Protein AF-A0A1J3E702-F1 (afdb_monomer)

Structure (mmCIF, N/CA/C/O backbone):
data_AF-A0A1J3E702-F1
#
_entry.id   AF-A0A1J3E702-F1
#
loop_
_atom_site.group_PDB
_atom_site.id
_atom_site.type_symbol
_atom_site.label_atom_id
_atom_site.label_alt_id
_atom_site.label_comp_id
_atom_site.label_asym_id
_atom_site.label_entity_id
_atom_site.label_seq_id
_atom_site.pdbx_PDB_ins_code
_atom_site.Cartn_x
_atom_site.Cartn_y
_atom_site.Cartn_z
_atom_site.occupancy
_atom_site.B_iso_or_equiv
_atom_site.auth_seq_id
_atom_site.auth_comp_id
_atom_site.auth_asym_id
_atom_site.auth_atom_id
_atom_site.pdbx_PDB_model_num
ATOM 1 N N . ASP A 1 1 ? 20.407 -9.164 -18.649 1.00 41.47 1 ASP A N 1
ATOM 2 C CA . ASP A 1 1 ? 19.204 -8.357 -18.920 1.00 41.47 1 ASP A CA 1
ATOM 3 C C . ASP A 1 1 ? 18.196 -8.459 -17.797 1.00 41.47 1 ASP A C 1
ATOM 5 O O . ASP A 1 1 ? 17.531 -9.475 -17.655 1.00 41.47 1 ASP A O 1
ATOM 9 N N . CYS A 1 2 ? 18.123 -7.418 -16.968 1.00 49.72 2 CYS A N 1
ATOM 10 C CA . CYS A 1 2 ? 17.090 -7.283 -15.945 1.00 49.72 2 CYS A CA 1
ATOM 11 C C . CYS A 1 2 ? 15.920 -6.516 -16.583 1.00 49.72 2 CYS A C 1
ATOM 13 O O . CYS A 1 2 ? 16.016 -5.311 -16.814 1.00 49.72 2 CYS A O 1
ATOM 15 N N . TYR A 1 3 ? 14.863 -7.233 -16.968 1.00 49.38 3 TYR A N 1
ATOM 16 C CA . TYR A 1 3 ? 13.661 -6.676 -17.595 1.00 49.38 3 TYR A CA 1
ATOM 17 C C . TYR A 1 3 ? 12.885 -5.819 -16.582 1.00 49.38 3 TYR A C 1
ATOM 19 O O . TYR A 1 3 ? 12.041 -6.314 -15.847 1.00 49.38 3 TYR A O 1
ATOM 27 N N . LEU A 1 4 ? 13.190 -4.523 -16.532 1.00 56.91 4 LEU A N 1
ATOM 28 C CA . LEU A 1 4 ? 12.452 -3.530 -15.736 1.00 56.91 4 LEU A CA 1
ATOM 29 C C . LEU A 1 4 ? 12.122 -2.261 -16.538 1.00 56.91 4 LEU A C 1
ATOM 31 O O . LEU A 1 4 ? 11.673 -1.272 -15.972 1.00 56.91 4 LEU A O 1
ATOM 35 N N . ASN A 1 5 ? 12.335 -2.269 -17.858 1.00 52.91 5 ASN A N 1
ATOM 36 C CA . ASN A 1 5 ? 12.264 -1.038 -18.653 1.00 52.91 5 ASN A CA 1
ATOM 37 C C . ASN A 1 5 ? 10.882 -0.733 -19.259 1.00 52.91 5 ASN A C 1
ATOM 39 O O . ASN A 1 5 ? 10.654 0.414 -19.628 1.00 52.91 5 ASN A O 1
ATOM 43 N N . ASN A 1 6 ? 9.944 -1.692 -19.310 1.00 57.03 6 ASN A N 1
ATOM 44 C CA . ASN A 1 6 ? 8.616 -1.466 -19.912 1.00 57.03 6 ASN A CA 1
ATOM 45 C C . ASN A 1 6 ? 7.421 -1.637 -18.954 1.00 57.03 6 ASN A C 1
ATOM 47 O O . ASN A 1 6 ? 6.335 -1.151 -19.269 1.00 57.03 6 ASN A O 1
ATOM 51 N N . ASP A 1 7 ? 7.602 -2.243 -17.774 1.00 68.88 7 ASP A N 1
ATOM 52 C CA . ASP A 1 7 ? 6.516 -2.438 -16.806 1.00 68.88 7 ASP A CA 1
ATOM 53 C C . ASP A 1 7 ? 6.466 -1.308 -15.777 1.00 68.88 7 ASP A C 1
ATOM 55 O O . ASP A 1 7 ? 6.974 -1.398 -14.658 1.00 68.88 7 ASP A O 1
ATOM 59 N N . LYS A 1 8 ? 5.769 -0.231 -16.153 1.00 80.31 8 LYS A N 1
ATOM 60 C CA . LYS A 1 8 ? 5.482 0.915 -15.272 1.00 80.31 8 LYS A CA 1
ATOM 61 C C . LYS A 1 8 ? 4.668 0.542 -14.025 1.00 80.31 8 LYS A C 1
ATOM 63 O O . LYS A 1 8 ? 4.529 1.366 -13.125 1.00 80.31 8 LYS A O 1
ATOM 68 N N . TRP A 1 9 ? 4.158 -0.690 -13.944 1.00 85.75 9 TRP A N 1
ATOM 69 C CA . TRP A 1 9 ? 3.417 -1.213 -12.796 1.00 85.75 9 TRP A CA 1
ATOM 70 C C . TRP A 1 9 ? 4.183 -1.123 -11.481 1.00 85.75 9 TRP A C 1
ATOM 72 O O . TRP A 1 9 ? 3.564 -0.864 -10.455 1.00 85.75 9 TRP A O 1
ATOM 82 N N . TYR A 1 10 ? 5.505 -1.300 -11.514 1.00 85.75 10 TYR A N 1
ATOM 83 C CA . TYR A 1 10 ? 6.354 -1.314 -10.319 1.00 85.75 10 TYR A CA 1
ATOM 84 C C . TYR A 1 10 ? 7.085 0.010 -10.072 1.00 85.75 10 TYR A C 1
ATOM 86 O O . TYR A 1 10 ? 7.890 0.111 -9.148 1.00 85.75 10 TYR A O 1
ATOM 94 N N . GLN A 1 11 ? 6.831 1.030 -10.895 1.00 88.50 11 GLN A N 1
ATOM 95 C CA . GLN A 1 11 ? 7.476 2.327 -10.753 1.00 88.50 11 GLN A CA 1
ATOM 96 C C . GLN A 1 11 ? 6.959 3.040 -9.500 1.00 88.50 11 GLN A C 1
ATOM 98 O O . GLN A 1 11 ? 5.782 3.374 -9.419 1.00 88.50 11 GLN A O 1
ATOM 103 N N . VAL A 1 12 ? 7.847 3.338 -8.554 1.00 88.69 12 VAL A N 1
ATOM 104 C CA . VAL A 1 12 ? 7.533 4.186 -7.399 1.00 88.69 12 VAL A CA 1
ATOM 105 C C . VAL A 1 12 ? 8.064 5.589 -7.661 1.00 88.69 12 VAL A C 1
ATOM 107 O O . VAL A 1 12 ? 9.234 5.770 -7.994 1.00 88.69 12 VAL A O 1
ATOM 110 N N . ILE A 1 13 ? 7.196 6.585 -7.522 1.00 89.38 13 ILE A N 1
ATOM 111 C CA . ILE A 1 13 ? 7.538 7.998 -7.642 1.00 89.38 13 ILE A CA 1
ATOM 112 C C . ILE A 1 13 ? 7.596 8.592 -6.239 1.00 89.38 13 ILE A C 1
ATOM 114 O O . ILE A 1 13 ? 6.637 8.503 -5.477 1.00 89.38 13 ILE A O 1
ATOM 118 N N . CYS A 1 14 ? 8.711 9.241 -5.923 1.00 87.25 14 CYS A N 1
ATOM 119 C CA . CYS A 1 14 ? 8.876 10.045 -4.719 1.00 87.25 14 CYS A CA 1
ATOM 120 C C . CYS A 1 14 ? 9.109 11.486 -5.168 1.00 87.25 14 CYS A C 1
ATOM 122 O O . CYS A 1 14 ? 10.162 11.790 -5.728 1.00 87.25 14 CYS A O 1
ATOM 124 N N . ASN A 1 15 ? 8.130 12.371 -4.978 1.00 79.75 15 ASN A N 1
ATOM 125 C CA . ASN A 1 15 ? 8.304 13.770 -5.349 1.00 79.75 15 ASN A CA 1
ATOM 126 C C . ASN A 1 15 ? 8.993 14.537 -4.213 1.00 79.75 15 ASN A C 1
ATOM 128 O O . ASN A 1 15 ? 8.397 14.788 -3.169 1.00 79.75 15 ASN A O 1
ATOM 132 N N . SER A 1 16 ? 10.243 14.941 -4.424 1.00 71.75 16 SER A N 1
ATOM 133 C CA . SER A 1 16 ? 11.011 15.727 -3.449 1.00 71.75 16 SER A CA 1
ATOM 134 C C . SER A 1 16 ? 10.465 17.147 -3.241 1.00 71.75 16 SER A C 1
ATOM 136 O O . SER A 1 16 ? 10.863 17.824 -2.299 1.00 71.75 16 SER A O 1
ATOM 138 N N . SER A 1 17 ? 9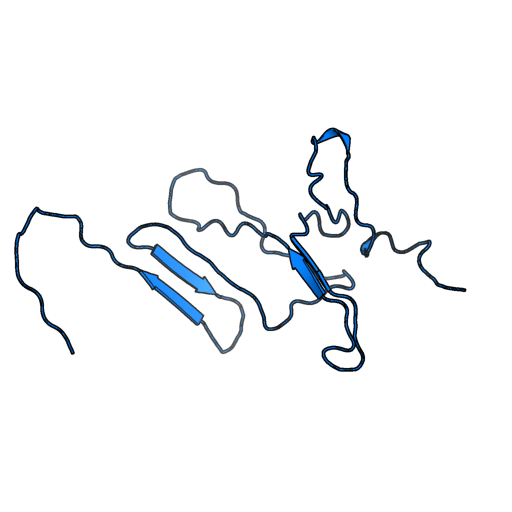.538 17.616 -4.085 1.00 68.44 17 SER A N 1
ATOM 139 C CA . SER A 1 17 ? 8.860 18.908 -3.909 1.00 68.44 17 SER A CA 1
ATOM 140 C C . SER A 1 17 ? 7.854 18.921 -2.748 1.00 68.44 17 SER A C 1
ATOM 142 O O . SER A 1 17 ? 7.386 19.989 -2.368 1.00 68.44 17 SER A O 1
ATOM 144 N N . SER A 1 18 ? 7.523 17.761 -2.170 1.00 63.97 18 SER A N 1
ATOM 145 C CA . SER A 1 18 ? 6.560 17.604 -1.067 1.00 63.97 18 SER A CA 1
ATOM 146 C C . SER A 1 18 ? 7.126 17.937 0.326 1.00 63.97 18 SER A C 1
ATOM 148 O O . SER A 1 18 ? 6.439 17.738 1.326 1.00 63.97 18 SER A O 1
ATOM 150 N N . GLY A 1 19 ? 8.368 18.428 0.411 1.00 66.44 19 GLY A N 1
ATOM 151 C CA . GLY A 1 19 ? 9.077 18.718 1.662 1.00 66.44 19 GLY A CA 1
ATOM 152 C C . GLY A 1 19 ? 10.110 17.647 2.032 1.00 66.44 19 GLY A C 1
ATOM 153 O O . GLY A 1 19 ? 10.461 16.799 1.217 1.00 66.44 19 GLY A O 1
ATOM 154 N N . ASN A 1 20 ? 10.601 17.675 3.277 1.00 75.94 20 ASN A N 1
ATOM 155 C CA . ASN A 1 20 ? 11.710 16.814 3.730 1.00 75.94 20 ASN A CA 1
ATOM 156 C C . ASN A 1 20 ? 11.376 15.310 3.789 1.00 75.94 20 ASN A C 1
ATOM 158 O O . ASN A 1 20 ? 12.292 14.499 3.878 1.00 75.94 20 ASN A O 1
ATOM 162 N N . ASN A 1 21 ? 10.092 14.940 3.721 1.00 77.75 21 ASN A N 1
ATOM 163 C CA . ASN A 1 21 ? 9.619 13.557 3.789 1.00 77.75 21 ASN A CA 1
ATOM 164 C C . ASN A 1 21 ? 8.735 13.248 2.568 1.00 77.75 21 ASN A C 1
ATOM 166 O O . ASN A 1 21 ? 7.507 13.317 2.676 1.00 77.75 21 ASN A O 1
ATOM 170 N N . PRO A 1 22 ? 9.326 12.947 1.398 1.00 83.25 22 PRO A N 1
ATOM 171 C CA . PRO A 1 22 ? 8.554 12.607 0.210 1.00 83.25 22 PRO A CA 1
ATOM 172 C C . PRO A 1 22 ? 7.734 11.338 0.46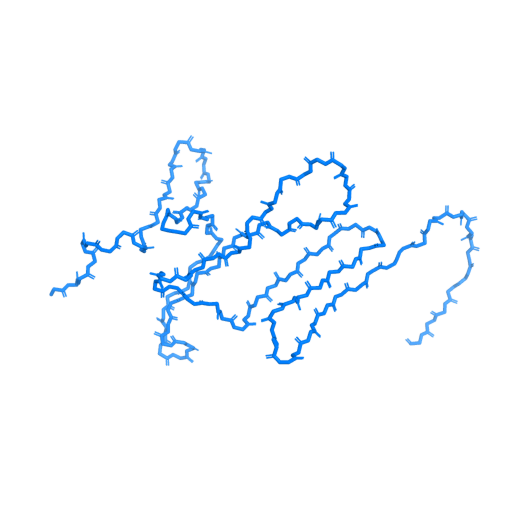1 1.00 83.25 22 PRO A C 1
ATOM 174 O O . PRO A 1 22 ? 8.262 10.329 0.930 1.00 83.25 22 PRO A O 1
ATOM 177 N N . VAL A 1 23 ? 6.440 11.387 0.143 1.00 86.75 23 VAL A N 1
ATOM 178 C CA . VAL A 1 23 ? 5.541 10.233 0.263 1.00 86.75 23 VAL A CA 1
ATOM 179 C C . VAL A 1 23 ? 5.707 9.361 -0.983 1.00 86.75 23 VAL A C 1
ATOM 181 O O . VAL A 1 23 ? 5.457 9.850 -2.089 1.00 86.75 23 VAL A O 1
ATOM 184 N N . PRO A 1 24 ? 6.129 8.090 -0.850 1.00 90.56 24 PRO A N 1
ATOM 185 C CA . PRO A 1 24 ? 6.254 7.200 -1.993 1.00 90.56 24 PRO A CA 1
ATOM 186 C C . PRO A 1 24 ? 4.881 6.891 -2.590 1.00 90.56 24 PRO A C 1
ATOM 188 O O . PRO A 1 24 ? 3.937 6.539 -1.879 1.00 90.56 24 PRO A O 1
ATOM 191 N N . PHE A 1 25 ? 4.773 6.992 -3.908 1.00 90.50 25 PHE A N 1
ATOM 192 C CA . PHE A 1 25 ? 3.527 6.797 -4.632 1.00 90.50 25 PHE A CA 1
ATOM 193 C C . PHE A 1 25 ? 3.703 5.788 -5.764 1.00 90.50 25 PHE A C 1
ATOM 195 O O . PHE A 1 25 ? 4.682 5.848 -6.504 1.00 90.50 25 PHE A O 1
ATOM 202 N N . LEU A 1 26 ? 2.751 4.869 -5.909 1.00 91.06 26 LEU A N 1
ATOM 203 C CA . LEU A 1 26 ? 2.729 3.837 -6.942 1.00 91.06 26 LEU A CA 1
ATOM 204 C C . LEU A 1 26 ? 1.645 4.182 -7.976 1.00 91.06 26 LEU A C 1
ATOM 206 O O . LEU A 1 26 ? 0.464 3.901 -7.736 1.00 91.06 26 LEU A O 1
ATOM 210 N N . PRO A 1 27 ? 2.008 4.776 -9.132 1.00 89.88 27 PRO A N 1
ATOM 211 C CA . PRO A 1 27 ? 1.040 5.233 -10.124 1.00 89.88 27 PRO A CA 1
ATOM 212 C C . PRO A 1 27 ? 0.238 4.094 -10.744 1.00 89.88 27 PRO A C 1
ATOM 214 O O . PRO A 1 27 ? -0.927 4.297 -11.063 1.00 89.88 27 PRO A O 1
ATOM 217 N N . GLY A 1 28 ? 0.830 2.897 -10.866 1.00 87.50 28 GLY A N 1
ATOM 218 C CA . GLY A 1 28 ? 0.173 1.736 -11.470 1.00 87.50 28 GLY A CA 1
ATOM 219 C C . GLY A 1 28 ? -1.196 1.446 -10.851 1.00 87.50 28 GLY A C 1
ATOM 220 O O . GLY A 1 28 ? -2.168 1.254 -11.568 1.00 87.50 28 GLY A O 1
ATOM 221 N N . ILE A 1 29 ? -1.305 1.507 -9.524 1.00 87.62 29 ILE A N 1
ATOM 222 C CA . ILE A 1 29 ? -2.576 1.289 -8.810 1.00 87.62 29 ILE A CA 1
ATOM 223 C C . ILE A 1 29 ? -3.141 2.564 -8.175 1.00 87.62 29 ILE A C 1
ATOM 225 O O . ILE A 1 29 ? -4.126 2.492 -7.443 1.00 87.62 29 ILE A O 1
ATOM 229 N N . ASN A 1 30 ? -2.532 3.723 -8.452 1.00 88.44 30 ASN A N 1
ATOM 230 C CA . ASN A 1 30 ? -2.918 5.025 -7.909 1.00 88.44 30 ASN A CA 1
ATOM 231 C C . ASN A 1 30 ? -2.983 5.036 -6.363 1.00 88.44 30 ASN A C 1
ATOM 233 O O . ASN A 1 30 ? -4.008 5.401 -5.780 1.00 88.44 30 ASN A O 1
ATOM 237 N N . LYS A 1 31 ? -1.917 4.573 -5.686 1.00 89.81 31 LYS A N 1
ATOM 238 C CA . LYS A 1 31 ? -1.869 4.481 -4.210 1.00 89.81 31 LYS A CA 1
ATOM 239 C C . LYS A 1 31 ? -0.563 4.972 -3.603 1.00 89.81 31 LYS A C 1
ATOM 241 O O . LYS A 1 31 ? 0.518 4.777 -4.152 1.00 89.81 31 LYS A O 1
ATOM 246 N N . GLU A 1 32 ? -0.686 5.520 -2.398 1.00 91.12 32 GLU A N 1
ATOM 247 C CA . GLU A 1 32 ? 0.444 5.782 -1.511 1.00 91.12 32 GLU A CA 1
ATOM 248 C C . GLU A 1 32 ? 1.009 4.477 -0.949 1.00 91.12 32 GLU A C 1
ATOM 250 O O . GLU A 1 32 ? 0.270 3.606 -0.469 1.00 91.12 32 GLU A O 1
ATOM 255 N N . VAL A 1 33 ? 2.334 4.371 -0.967 1.00 91.25 33 VAL A N 1
ATOM 256 C CA . VAL A 1 33 ? 3.083 3.237 -0.437 1.00 91.25 33 VAL A CA 1
ATOM 257 C C . VAL A 1 33 ? 3.621 3.590 0.944 1.00 91.25 33 VAL A C 1
ATOM 259 O O . VAL A 1 33 ? 4.293 4.597 1.146 1.00 91.25 33 VAL A O 1
ATOM 262 N N . VAL A 1 34 ? 3.325 2.724 1.906 1.00 91.00 34 VAL A N 1
ATOM 263 C CA . VAL A 1 34 ? 3.759 2.834 3.303 1.00 91.00 34 VAL A CA 1
ATOM 264 C C . VAL A 1 34 ? 5.068 2.093 3.526 1.00 91.00 34 VAL A C 1
ATOM 266 O O . VAL A 1 34 ? 5.914 2.541 4.292 1.00 91.00 34 VAL A O 1
ATOM 269 N N . ASN A 1 35 ? 5.208 0.918 2.914 1.00 90.06 35 ASN A N 1
ATOM 270 C CA . ASN A 1 35 ? 6.364 0.053 3.100 1.00 90.06 35 ASN A CA 1
ATOM 271 C C . ASN A 1 35 ? 6.542 -0.854 1.878 1.00 90.06 35 ASN A C 1
ATOM 273 O O . ASN A 1 35 ? 5.554 -1.281 1.275 1.00 90.06 35 ASN A O 1
ATOM 277 N N . ILE A 1 36 ? 7.796 -1.152 1.546 1.00 88.44 36 ILE A N 1
ATOM 278 C CA . ILE A 1 36 ? 8.187 -2.121 0.528 1.00 88.44 36 ILE A CA 1
ATOM 279 C C . ILE A 1 36 ? 9.115 -3.126 1.202 1.00 88.44 36 ILE A C 1
ATOM 281 O O . ILE A 1 36 ? 10.129 -2.747 1.786 1.00 88.44 36 ILE A O 1
ATOM 285 N N . SER A 1 37 ? 8.781 -4.407 1.107 1.00 87.75 37 SER A N 1
ATOM 286 C CA . SER A 1 37 ? 9.646 -5.503 1.538 1.00 87.75 37 SER A CA 1
ATOM 287 C C . SER A 1 37 ? 10.033 -6.320 0.314 1.00 87.75 37 SER A C 1
ATOM 289 O O . SER A 1 37 ? 9.169 -6.770 -0.439 1.00 87.75 37 SER A O 1
ATOM 291 N N . LEU A 1 38 ? 11.334 -6.474 0.086 1.00 86.75 38 LEU A N 1
ATOM 292 C CA . LEU A 1 38 ? 11.838 -7.264 -1.032 1.00 86.75 38 LEU A CA 1
ATOM 293 C C . LEU A 1 38 ? 11.663 -8.762 -0.743 1.00 86.75 38 LEU A C 1
ATOM 295 O O . LEU A 1 38 ? 11.646 -9.147 0.429 1.00 86.75 38 LEU A O 1
ATOM 299 N N . PRO A 1 39 ? 11.523 -9.599 -1.787 1.00 83.44 39 PRO A N 1
ATOM 300 C CA . PRO A 1 39 ? 11.522 -11.039 -1.602 1.00 83.44 39 PRO A CA 1
ATOM 301 C C . PRO A 1 39 ? 12.807 -11.473 -0.897 1.00 83.44 39 PRO A C 1
ATOM 303 O O . PRO A 1 39 ? 13.897 -11.011 -1.239 1.00 83.44 39 PRO A O 1
ATOM 306 N N . ASP A 1 40 ? 12.670 -12.389 0.050 1.00 81.62 40 ASP A N 1
ATOM 307 C CA . ASP A 1 40 ? 13.791 -13.068 0.684 1.00 81.62 40 ASP A CA 1
ATOM 308 C C . ASP A 1 40 ? 13.512 -14.570 0.679 1.00 81.62 40 ASP A C 1
ATOM 310 O O . ASP A 1 40 ? 12.374 -15.013 0.865 1.00 81.62 40 ASP A O 1
ATOM 314 N N . HIS A 1 41 ? 14.569 -15.356 0.492 1.00 69.81 41 HIS A N 1
ATOM 315 C CA . HIS A 1 41 ? 14.535 -16.814 0.436 1.00 69.81 41 HIS A CA 1
ATOM 316 C C . HIS A 1 41 ? 13.972 -17.453 1.717 1.00 69.81 41 HIS A C 1
ATOM 318 O O . HIS A 1 41 ? 13.612 -18.627 1.694 1.00 69.81 41 HIS A O 1
ATOM 324 N N . SER A 1 42 ? 13.885 -16.698 2.817 1.00 71.50 42 SER A N 1
ATOM 325 C CA . SER A 1 42 ? 13.403 -17.175 4.114 1.00 71.50 42 SER A CA 1
ATOM 326 C C . SER A 1 42 ? 11.909 -16.944 4.391 1.00 71.50 42 SER A C 1
ATOM 328 O O . SER A 1 42 ? 11.346 -17.645 5.230 1.00 71.50 42 SER A O 1
ATOM 330 N N . SER A 1 43 ? 11.253 -15.981 3.727 1.00 69.31 43 SER A N 1
ATOM 331 C C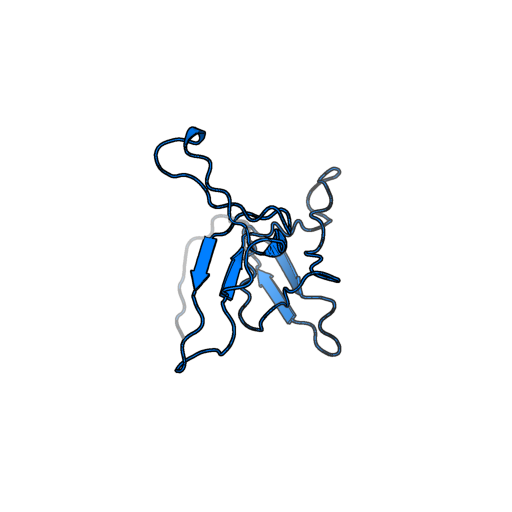A . SER A 1 43 ? 9.946 -15.465 4.182 1.00 69.31 43 SER A CA 1
ATOM 332 C C . SER A 1 43 ? 8.848 -15.464 3.119 1.00 69.31 43 SER A C 1
ATOM 334 O O . SER A 1 43 ? 7.719 -15.859 3.405 1.00 69.31 43 SER A O 1
ATOM 336 N N . SER A 1 44 ? 9.145 -15.036 1.893 1.00 71.94 44 SER A N 1
ATOM 337 C CA . SER A 1 44 ? 8.172 -14.986 0.803 1.00 71.94 44 SER A CA 1
ATOM 338 C C . SER A 1 44 ? 8.900 -14.918 -0.539 1.00 71.94 44 SER A C 1
ATOM 340 O O . SER A 1 44 ? 9.763 -14.054 -0.710 1.00 71.94 44 SER A O 1
ATOM 342 N N . PRO A 1 45 ? 8.522 -15.749 -1.531 1.00 82.19 45 PRO A N 1
ATOM 343 C CA . PRO A 1 45 ? 9.071 -15.642 -2.882 1.00 82.19 45 PRO A CA 1
ATOM 344 C C . PRO A 1 45 ? 8.606 -14.362 -3.603 1.00 82.19 45 PRO A C 1
ATOM 346 O O . PRO A 1 45 ? 9.134 -14.026 -4.660 1.00 82.19 45 PRO A O 1
ATOM 349 N N . PHE A 1 46 ? 7.626 -13.645 -3.043 1.00 83.31 46 PHE A N 1
ATOM 350 C CA . PHE A 1 46 ? 7.077 -12.404 -3.583 1.00 83.31 46 PHE A CA 1
ATOM 351 C C . PHE A 1 46 ? 7.531 -11.185 -2.780 1.00 83.31 46 PHE A C 1
ATOM 353 O O . PHE A 1 46 ? 7.608 -11.240 -1.551 1.00 83.31 46 PHE A O 1
ATOM 360 N N . GLY A 1 47 ? 7.736 -10.065 -3.479 1.00 87.06 47 GLY A N 1
ATOM 361 C CA . GLY A 1 47 ? 7.899 -8.756 -2.854 1.00 87.06 47 GLY A CA 1
ATOM 362 C C . GLY A 1 47 ? 6.557 -8.248 -2.333 1.00 87.06 47 GLY A C 1
ATOM 363 O O . GLY A 1 47 ? 5.521 -8.439 -2.970 1.00 87.06 47 GLY A O 1
ATOM 364 N N . LEU A 1 48 ? 6.570 -7.607 -1.169 1.00 89.06 48 LEU A N 1
ATOM 365 C CA . LEU A 1 48 ? 5.375 -7.091 -0.513 1.00 89.06 48 LEU A CA 1
ATOM 366 C C . LEU A 1 48 ? 5.346 -5.569 -0.597 1.00 89.06 48 LEU A C 1
ATOM 368 O O . LEU A 1 48 ? 6.329 -4.898 -0.285 1.00 89.06 48 LEU A O 1
ATOM 372 N N . ILE A 1 49 ? 4.190 -5.025 -0.970 1.00 90.25 49 ILE A N 1
ATOM 373 C CA . ILE A 1 49 ? 3.927 -3.587 -0.944 1.00 90.25 49 ILE A CA 1
ATOM 374 C C . ILE A 1 49 ? 2.762 -3.348 0.005 1.00 90.25 49 ILE A C 1
ATOM 376 O O . IL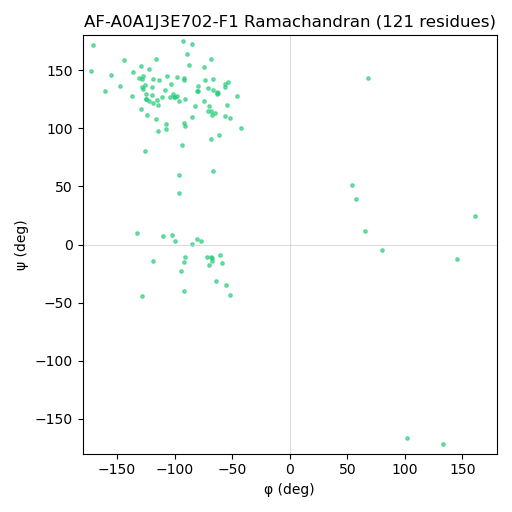E A 1 49 ? 1.666 -3.873 -0.187 1.00 90.25 49 ILE A O 1
ATOM 380 N N . ARG A 1 50 ? 2.996 -2.536 1.035 1.00 91.25 50 ARG A N 1
ATOM 381 C CA . ARG A 1 50 ? 1.952 -2.087 1.953 1.00 91.25 50 ARG A CA 1
ATOM 382 C C . ARG A 1 50 ? 1.465 -0.719 1.509 1.00 91.25 50 ARG A C 1
ATOM 384 O O . ARG A 1 50 ? 2.260 0.214 1.431 1.00 91.25 50 ARG A O 1
ATOM 391 N N . ILE A 1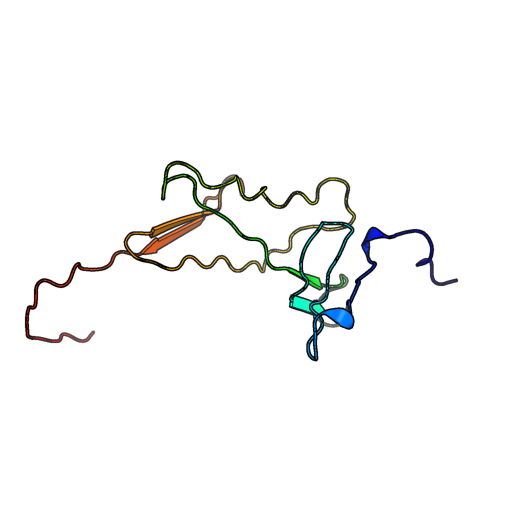 51 ? 0.167 -0.594 1.264 1.00 90.06 51 ILE A N 1
ATOM 392 C CA . ILE A 1 51 ? -0.469 0.651 0.819 1.00 90.06 51 ILE A CA 1
ATOM 393 C C . ILE A 1 51 ? -1.463 1.175 1.852 1.00 90.06 51 ILE A C 1
ATOM 395 O O . ILE A 1 51 ? -1.969 0.419 2.684 1.00 90.06 51 ILE A O 1
ATOM 399 N N . LYS A 1 52 ? -1.779 2.469 1.769 1.00 84.25 52 LYS A N 1
ATOM 400 C CA . LYS A 1 52 ? -2.978 3.027 2.405 1.00 84.25 52 LYS A CA 1
ATOM 401 C C . LYS A 1 52 ? -4.129 2.970 1.416 1.00 84.25 52 LYS A C 1
ATOM 403 O O . LYS A 1 52 ? -4.032 3.503 0.313 1.00 84.25 52 LYS A O 1
ATOM 408 N N . ASN A 1 53 ? -5.230 2.351 1.822 1.00 81.38 53 ASN A N 1
ATOM 409 C CA . ASN A 1 53 ? -6.476 2.418 1.078 1.00 81.38 53 ASN A CA 1
ATOM 410 C C . ASN A 1 53 ? -7.576 2.943 2.007 1.00 81.38 53 ASN A C 1
ATOM 412 O O . ASN A 1 53 ? -7.929 2.230 2.948 1.00 81.38 53 ASN A O 1
ATOM 416 N N . PRO A 1 54 ? -8.098 4.163 1.792 1.00 71.56 54 PRO A N 1
ATOM 417 C CA . PRO A 1 54 ? -9.256 4.619 2.543 1.00 71.56 54 PRO A CA 1
ATOM 418 C C . PRO A 1 54 ? -10.441 3.709 2.214 1.00 71.56 54 PRO A C 1
ATOM 420 O O . PRO A 1 54 ? -10.732 3.441 1.047 1.00 71.56 54 PRO A O 1
ATOM 423 N N . VAL A 1 55 ? -11.104 3.210 3.250 1.00 67.25 55 VAL A N 1
ATOM 424 C CA . VAL A 1 55 ? -12.365 2.475 3.145 1.00 67.25 55 VAL A CA 1
ATOM 425 C C . VAL A 1 55 ? -13.401 3.355 3.836 1.00 67.25 55 VAL A C 1
ATOM 427 O O . VAL A 1 55 ? -13.437 3.394 5.063 1.00 67.25 55 VAL A O 1
ATOM 430 N N . THR A 1 56 ? -14.158 4.147 3.075 1.00 56.03 56 THR A N 1
ATOM 431 C CA . THR A 1 56 ? -15.273 4.923 3.632 1.00 56.03 56 THR A CA 1
ATOM 432 C C . THR A 1 56 ? -16.476 4.002 3.804 1.00 56.03 56 THR A C 1
ATOM 434 O O . THR A 1 56 ? -16.770 3.172 2.942 1.00 56.03 56 THR A O 1
ATOM 437 N N . SER A 1 57 ? -17.162 4.102 4.946 1.00 51.28 57 SER A N 1
ATOM 438 C CA . SER A 1 57 ? -18.452 3.439 5.124 1.00 51.28 57 SER A CA 1
ATOM 439 C C . SER A 1 57 ? -19.543 4.285 4.470 1.00 51.28 57 SER A C 1
ATOM 441 O O . SER A 1 57 ? -19.646 5.491 4.693 1.00 51.28 57 SER A O 1
ATOM 443 N N . LEU A 1 58 ? -20.397 3.646 3.671 1.00 52.12 58 LEU A N 1
ATOM 444 C CA . LEU A 1 58 ? -21.679 4.235 3.305 1.00 52.12 58 LEU A CA 1
ATOM 445 C C . LEU A 1 58 ? -22.544 4.279 4.575 1.00 52.12 58 LEU A C 1
ATOM 447 O O . LEU A 1 58 ? -22.892 3.227 5.110 1.00 52.12 58 LEU A O 1
ATOM 451 N N . GLY A 1 59 ? -22.881 5.475 5.061 1.00 50.44 59 GLY A N 1
ATOM 452 C CA . GLY A 1 59 ? -23.886 5.637 6.121 1.00 50.44 59 GLY A CA 1
ATOM 453 C C . GLY A 1 59 ? -23.647 6.755 7.134 1.00 50.44 59 GLY A C 1
ATOM 454 O O . GLY A 1 59 ? -24.578 7.085 7.862 1.00 50.44 59 GLY A O 1
ATOM 455 N N . CYS A 1 60 ? -22.456 7.363 7.186 1.00 53.84 60 CYS A N 1
ATOM 456 C CA . CYS A 1 60 ? -22.151 8.353 8.227 1.00 53.84 60 CYS A CA 1
ATOM 457 C C . CYS A 1 60 ? -22.473 9.814 7.877 1.00 53.84 60 CYS A C 1
ATOM 459 O O . CYS A 1 60 ? -22.479 10.625 8.796 1.00 53.84 60 CYS A O 1
ATOM 461 N N . SER A 1 61 ? -22.789 10.172 6.625 1.00 53.31 61 SER A N 1
ATOM 462 C CA . SER A 1 61 ? -23.374 11.473 6.243 1.00 53.31 61 SER A CA 1
ATOM 463 C C . SER A 1 61 ? -23.771 11.494 4.761 1.00 53.31 61 SER A C 1
ATOM 465 O O . SER A 1 61 ? -23.157 10.825 3.931 1.00 53.31 61 SER A O 1
ATOM 467 N N . ASN A 1 62 ? -24.811 12.267 4.434 1.00 52.81 62 ASN A N 1
ATOM 468 C CA . ASN A 1 62 ? -25.409 12.433 3.101 1.00 52.81 62 ASN A CA 1
ATOM 469 C C . ASN A 1 62 ? -24.485 13.139 2.082 1.00 52.81 62 ASN A C 1
ATOM 471 O O . ASN A 1 62 ? -24.824 14.213 1.588 1.00 52.81 62 ASN A O 1
ATOM 475 N N . GLY A 1 63 ? -23.336 12.561 1.733 1.00 51.34 63 GLY A N 1
ATOM 476 C CA . GLY A 1 63 ? -22.531 13.124 0.644 1.00 51.34 63 GLY A CA 1
ATOM 477 C C . GLY A 1 63 ? -21.067 12.724 0.564 1.00 51.34 63 GLY A C 1
ATOM 478 O O . GLY A 1 63 ? -20.295 13.495 0.005 1.00 51.34 63 GLY A O 1
ATOM 479 N N . GLU A 1 64 ? -20.655 11.577 1.099 1.00 51.38 64 GLU A N 1
ATOM 480 C CA . GLU A 1 64 ? -19.243 11.190 1.037 1.00 51.38 64 GLU A CA 1
ATOM 481 C C . GLU A 1 64 ? -18.967 10.215 -0.110 1.00 51.38 64 GLU A C 1
ATOM 483 O O . GLU A 1 64 ? -19.656 9.211 -0.302 1.00 51.38 64 GLU A O 1
ATOM 488 N N . GLU A 1 65 ? -17.967 10.590 -0.906 1.00 52.03 65 GLU A N 1
ATOM 489 C CA . GLU A 1 65 ? -17.519 9.934 -2.127 1.00 52.03 65 GLU A CA 1
ATOM 490 C C . GLU A 1 65 ? -17.168 8.462 -1.864 1.00 52.03 65 GLU A C 1
ATOM 492 O O . GLU A 1 65 ? -16.506 8.117 -0.879 1.00 52.03 65 GLU A O 1
ATOM 497 N N . LEU A 1 66 ? -17.631 7.589 -2.762 1.00 54.00 66 LEU A N 1
ATOM 498 C CA . LEU A 1 66 ? -17.295 6.170 -2.777 1.00 54.00 66 LEU A CA 1
ATOM 499 C C . LEU A 1 66 ? -15.772 6.031 -2.742 1.00 54.00 66 LEU A C 1
ATOM 501 O O . LEU A 1 66 ? -15.107 6.297 -3.747 1.00 54.00 66 LEU A O 1
ATOM 505 N N . SER A 1 67 ? -15.198 5.578 -1.626 1.00 56.53 67 SER A N 1
ATOM 506 C CA . SER A 1 67 ? -13.820 5.124 -1.697 1.00 56.53 67 SER A CA 1
ATOM 507 C C . SER A 1 67 ? -13.831 3.860 -2.551 1.00 56.53 67 SER A C 1
ATOM 509 O O . SER A 1 67 ? -14.452 2.847 -2.224 1.00 56.53 67 SER A O 1
ATOM 511 N N . PHE A 1 68 ? -13.236 3.964 -3.738 1.00 60.41 68 PHE A N 1
ATOM 512 C CA . PHE A 1 68 ? -13.193 2.859 -4.681 1.00 60.41 68 PHE A CA 1
ATOM 513 C C . PHE A 1 68 ? -12.585 1.645 -3.979 1.00 60.41 68 PHE A C 1
ATOM 515 O O . PHE A 1 68 ? -11.439 1.694 -3.515 1.00 60.41 68 PHE A O 1
ATOM 522 N N . ALA A 1 69 ? -13.365 0.562 -3.905 1.00 69.19 69 ALA A N 1
ATOM 523 C CA . ALA A 1 69 ? -12.860 -0.744 -3.520 1.00 69.19 69 ALA A CA 1
ATOM 524 C C . ALA A 1 69 ? -11.562 -0.991 -4.296 1.00 69.19 69 ALA A C 1
ATOM 526 O O . ALA A 1 69 ? -11.508 -0.786 -5.512 1.00 69.19 69 ALA A O 1
ATOM 527 N N . LEU A 1 70 ? -10.496 -1.348 -3.578 1.00 78.44 70 LEU A N 1
ATOM 528 C CA . LEU A 1 70 ? -9.182 -1.545 -4.172 1.00 78.44 70 LEU A CA 1
ATOM 529 C C . LEU A 1 70 ? -9.291 -2.583 -5.295 1.00 78.44 70 LEU A C 1
ATOM 531 O O . LEU A 1 70 ? -9.509 -3.765 -5.038 1.00 78.44 70 LEU A O 1
ATOM 535 N N . ASN A 1 71 ? -9.135 -2.135 -6.539 1.00 79.00 71 ASN A N 1
ATOM 536 C CA . ASN A 1 71 ? -9.226 -2.994 -7.707 1.00 79.00 71 ASN A CA 1
ATOM 537 C C . ASN A 1 71 ? -7.835 -3.208 -8.300 1.00 79.00 71 ASN A C 1
ATOM 539 O O . ASN A 1 71 ? -7.290 -2.336 -8.970 1.00 79.00 71 ASN A O 1
ATOM 543 N N . VAL A 1 72 ? -7.280 -4.391 -8.056 1.00 84.81 72 VAL A N 1
ATOM 544 C CA . VAL A 1 72 ? -5.994 -4.833 -8.617 1.00 84.81 72 VAL A CA 1
ATOM 545 C C . VAL A 1 72 ? -6.175 -5.812 -9.784 1.00 84.81 72 VAL A C 1
ATOM 547 O O . VAL A 1 72 ? -5.204 -6.392 -10.268 1.00 84.81 72 VAL A O 1
ATOM 550 N N . ARG A 1 73 ? -7.407 -6.017 -10.270 1.00 84.38 73 ARG A N 1
ATOM 551 C CA . ARG A 1 73 ? -7.685 -6.944 -11.374 1.00 84.38 73 ARG A CA 1
ATOM 552 C C . ARG A 1 73 ? -6.987 -6.480 -12.655 1.00 84.38 73 ARG A C 1
ATOM 554 O O . ARG A 1 73 ? -7.116 -5.329 -13.051 1.00 84.38 73 ARG A O 1
ATOM 561 N N . GLY A 1 74 ? -6.282 -7.398 -13.318 1.00 84.31 74 GLY A N 1
ATOM 562 C CA . GLY A 1 74 ? -5.509 -7.101 -14.531 1.00 84.31 74 GLY A CA 1
ATOM 563 C C . GLY A 1 74 ? -4.146 -6.451 -14.267 1.00 84.31 74 GLY A C 1
ATOM 564 O O . GLY A 1 74 ? -3.378 -6.277 -15.207 1.00 84.31 74 GLY A O 1
ATOM 565 N N . SER A 1 75 ? -3.831 -6.134 -13.007 1.00 87.25 75 SER A N 1
ATOM 566 C CA . SER A 1 75 ? -2.485 -5.757 -12.573 1.00 87.25 75 SER A CA 1
ATOM 567 C C . SER A 1 75 ? -1.687 -7.004 -12.159 1.00 87.25 75 SER A C 1
ATOM 569 O O . SER A 1 75 ? -2.288 -8.050 -11.896 1.00 87.25 75 SER A O 1
ATOM 571 N N . PRO A 1 76 ? -0.351 -6.918 -12.037 1.00 88.31 76 PRO A N 1
ATOM 572 C CA . PRO A 1 76 ? 0.455 -8.018 -11.512 1.00 88.31 76 PRO A CA 1
ATOM 573 C C . PRO A 1 76 ? 0.376 -8.158 -9.978 1.00 88.31 76 PRO A C 1
ATOM 575 O O . PRO A 1 76 ? 1.078 -8.986 -9.399 1.00 88.31 76 PRO A O 1
ATOM 578 N N . PHE A 1 77 ? -0.438 -7.340 -9.304 1.00 88.62 77 PHE A N 1
ATOM 579 C CA . PHE A 1 77 ? -0.603 -7.368 -7.855 1.00 88.62 77 PHE A CA 1
ATOM 580 C C . PHE A 1 77 ? -1.755 -8.281 -7.439 1.00 88.62 77 PHE A C 1
ATOM 582 O O . PHE A 1 77 ? -2.822 -8.301 -8.053 1.00 88.62 77 PHE A O 1
ATOM 589 N N . PHE A 1 78 ? -1.561 -8.976 -6.324 1.00 86.75 78 PHE A N 1
ATOM 590 C CA . PHE A 1 78 ? -2.601 -9.714 -5.621 1.00 86.75 78 PHE A CA 1
ATOM 591 C C . PHE A 1 78 ? -2.597 -9.317 -4.144 1.00 86.75 78 PHE A C 1
ATOM 593 O O . PHE A 1 78 ? -1.579 -8.883 -3.603 1.00 86.75 78 PHE A O 1
ATOM 600 N N . LEU A 1 79 ? -3.751 -9.442 -3.490 1.00 85.25 79 LEU A N 1
ATOM 601 C CA . LEU A 1 79 ? -3.866 -9.178 -2.059 1.00 85.25 79 LEU A CA 1
ATOM 602 C C . LEU A 1 79 ? -3.357 -10.388 -1.278 1.00 85.25 79 LEU A C 1
ATOM 604 O O . LEU A 1 79 ? -3.734 -11.524 -1.564 1.00 85.25 79 LEU A O 1
ATOM 608 N N . THR A 1 80 ? -2.503 -10.144 -0.289 1.00 80.62 80 THR A N 1
ATOM 609 C CA . THR A 1 80 ? -2.044 -11.184 0.638 1.00 80.62 80 THR A CA 1
ATOM 610 C C . THR A 1 80 ? -3.039 -11.345 1.787 1.00 80.62 80 THR A C 1
ATOM 612 O O . THR A 1 80 ? -3.970 -10.556 1.927 1.00 80.62 80 THR A O 1
ATOM 615 N N . SER A 1 81 ? -2.859 -12.355 2.638 1.00 77.25 81 SER A N 1
ATOM 616 C CA . SER A 1 81 ? -3.706 -12.573 3.820 1.00 77.25 81 SER A CA 1
ATOM 617 C C . SER A 1 81 ? -3.502 -11.534 4.932 1.00 77.25 81 SER A C 1
ATOM 619 O O . SER A 1 81 ? -4.348 -11.401 5.811 1.00 77.25 81 SER A O 1
ATOM 621 N N . ASN A 1 82 ? -2.396 -10.786 4.911 1.00 77.94 82 ASN A N 1
ATOM 622 C CA . ASN A 1 82 ? -1.955 -9.961 6.038 1.00 77.94 82 ASN A CA 1
ATOM 623 C C . ASN A 1 82 ? -2.417 -8.502 5.893 1.00 77.94 82 ASN A C 1
ATOM 625 O O . ASN A 1 82 ? -1.600 -7.581 5.837 1.00 77.94 82 ASN A O 1
ATOM 629 N N . ASN A 1 83 ? -3.733 -8.287 5.830 1.00 78.06 83 ASN A N 1
ATOM 630 C CA . ASN A 1 83 ? -4.327 -6.948 5.777 1.00 78.06 83 ASN A CA 1
ATOM 631 C C . ASN A 1 83 ? -4.787 -6.494 7.167 1.00 78.06 83 ASN A C 1
ATOM 633 O O . ASN A 1 83 ? -5.288 -7.287 7.959 1.00 78.06 83 ASN A O 1
ATOM 637 N N . THR A 1 84 ? -4.658 -5.198 7.454 1.00 79.31 84 THR A N 1
ATOM 638 C CA . THR A 1 84 ? -5.171 -4.589 8.689 1.00 79.31 84 THR A CA 1
ATOM 639 C C . THR A 1 84 ? -6.275 -3.605 8.334 1.00 79.31 84 THR A C 1
ATOM 641 O O . THR A 1 84 ? -6.022 -2.640 7.616 1.00 79.31 84 THR A O 1
ATOM 644 N N . LEU A 1 85 ? -7.479 -3.834 8.857 1.00 76.19 85 LEU A N 1
ATOM 645 C CA . LEU A 1 85 ? -8.586 -2.885 8.789 1.00 76.19 85 LEU A CA 1
ATOM 646 C C . LEU A 1 85 ? -8.704 -2.170 10.136 1.00 76.19 85 LEU A C 1
ATOM 648 O O . LEU A 1 85 ? -8.741 -2.820 11.179 1.00 76.19 85 LEU A O 1
ATOM 652 N N . VAL A 1 86 ? -8.761 -0.840 10.113 1.00 75.00 86 VAL A N 1
ATOM 653 C CA . VAL A 1 86 ? -8.906 -0.013 11.317 1.00 75.00 86 VAL A CA 1
ATOM 654 C C . VAL A 1 86 ? -10.115 0.893 11.135 1.00 75.00 86 VAL A C 1
ATOM 656 O O . VAL A 1 86 ? -10.186 1.632 10.157 1.00 75.00 86 VAL A O 1
ATOM 659 N N . ALA A 1 87 ? -11.046 0.843 12.085 1.00 73.38 87 ALA A N 1
ATOM 660 C CA . ALA A 1 87 ? -12.184 1.751 12.172 1.00 73.38 87 ALA A CA 1
ATOM 661 C C . ALA A 1 87 ? -12.108 2.514 13.499 1.00 73.38 87 ALA A C 1
ATOM 663 O O . ALA A 1 87 ? -11.949 1.906 14.557 1.00 73.38 87 ALA A O 1
ATOM 664 N N . VAL A 1 88 ? -12.205 3.844 13.446 1.00 75.56 88 VAL A N 1
ATOM 665 C CA . VAL A 1 88 ? -12.090 4.728 14.616 1.00 75.56 88 VAL A CA 1
ATOM 666 C C . VAL A 1 88 ? -13.385 5.516 14.777 1.00 75.56 88 VAL A C 1
ATOM 668 O O . VAL A 1 88 ? -13.938 6.007 13.798 1.00 75.56 88 VAL A O 1
ATOM 671 N N . GLY A 1 89 ? -13.886 5.615 16.007 1.00 73.69 89 GLY A N 1
ATOM 672 C CA . GLY A 1 89 ? -15.144 6.291 16.343 1.00 73.69 89 GLY A CA 1
ATOM 673 C C . GLY A 1 89 ? -16.013 5.438 17.266 1.00 73.69 89 GLY A C 1
ATOM 674 O O . GLY A 1 89 ? -15.546 4.417 17.776 1.00 73.69 89 GLY A O 1
ATOM 675 N N . CYS A 1 90 ? -17.251 5.873 17.492 1.00 77.25 90 CYS A N 1
ATOM 676 C CA . CYS A 1 90 ? -18.166 5.241 18.433 1.00 77.25 90 CYS A CA 1
ATOM 677 C C . CYS A 1 90 ? -19.366 4.603 17.742 1.00 77.25 90 CYS A C 1
ATOM 679 O O . CYS A 1 90 ? -19.910 5.202 16.819 1.00 77.25 90 CYS A O 1
ATOM 681 N N . ASN A 1 91 ? -19.806 3.441 18.235 1.00 77.00 91 ASN A N 1
ATOM 682 C CA . ASN A 1 91 ? -20.924 2.685 17.662 1.00 77.00 91 ASN A CA 1
ATOM 683 C C . ASN A 1 91 ? -20.679 2.338 16.182 1.00 77.00 91 ASN A C 1
ATOM 685 O O . ASN A 1 91 ? -21.577 2.409 15.345 1.00 77.00 91 ASN A O 1
ATOM 689 N N . ASN A 1 92 ? -19.431 1.992 15.862 1.00 74.88 92 ASN A N 1
ATOM 690 C CA . ASN A 1 92 ? -18.985 1.632 14.528 1.00 74.88 92 ASN A CA 1
ATOM 691 C C . ASN A 1 92 ? -19.077 0.127 14.313 1.00 74.88 92 ASN A C 1
ATOM 693 O O . ASN A 1 92 ? -18.667 -0.672 15.157 1.00 74.88 92 ASN A O 1
ATOM 697 N N . LYS A 1 93 ? -19.480 -0.249 13.102 1.00 78.81 93 LYS A N 1
ATOM 698 C CA . LYS A 1 93 ? -19.411 -1.618 12.607 1.00 78.81 93 LYS A CA 1
ATOM 699 C C . LYS A 1 93 ? -18.578 -1.659 11.334 1.00 78.81 93 LYS A C 1
ATOM 701 O O . LYS A 1 93 ? -18.881 -0.969 10.364 1.00 78.81 93 LYS A O 1
ATOM 706 N N . ALA A 1 94 ? -17.533 -2.472 11.342 1.00 75.56 94 A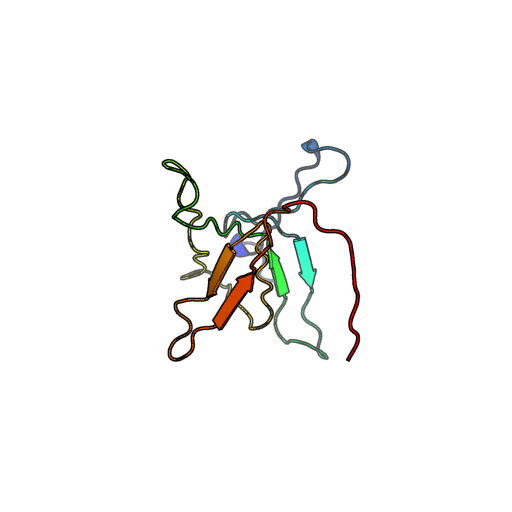LA A N 1
ATOM 707 C CA . ALA A 1 94 ? -16.674 -2.729 10.200 1.00 75.56 94 ALA A CA 1
ATOM 708 C C . ALA A 1 94 ? -16.887 -4.169 9.733 1.00 75.56 94 ALA A C 1
ATOM 710 O O . ALA A 1 94 ? -16.777 -5.101 10.528 1.00 75.56 94 ALA A O 1
ATOM 711 N N . LEU A 1 95 ? -17.184 -4.353 8.449 1.00 74.25 95 LEU A N 1
ATOM 712 C CA . LEU A 1 95 ? -17.415 -5.663 7.851 1.00 74.25 95 LEU A CA 1
ATOM 713 C C . LEU A 1 95 ? -16.485 -5.852 6.654 1.00 74.25 95 LEU A C 1
ATOM 715 O O . LEU A 1 95 ? -16.433 -5.002 5.769 1.00 74.25 95 LEU A O 1
ATOM 719 N N . LEU A 1 96 ? -15.783 -6.978 6.618 1.00 72.75 96 LEU A N 1
ATOM 720 C CA . LEU A 1 96 ? -15.065 -7.457 5.448 1.00 72.75 96 LEU A CA 1
ATOM 721 C C . LEU A 1 96 ? -15.996 -8.384 4.663 1.00 72.75 96 LEU A C 1
ATOM 723 O O . LEU A 1 96 ? -16.270 -9.516 5.073 1.00 72.75 96 LEU A O 1
ATOM 727 N N . THR A 1 97 ? -16.509 -7.869 3.550 1.00 69.69 97 THR A N 1
ATOM 728 C CA . THR A 1 97 ? -17.375 -8.600 2.621 1.00 69.69 97 THR A CA 1
ATOM 729 C C . THR A 1 97 ? -16.558 -9.249 1.503 1.00 69.69 97 THR A C 1
ATOM 731 O O . THR A 1 97 ? -15.343 -9.089 1.426 1.00 69.69 97 THR A O 1
ATOM 734 N N . ASP A 1 98 ? -17.225 -10.029 0.649 1.00 67.81 98 ASP A N 1
ATOM 735 C CA . ASP A 1 98 ? -16.651 -10.624 -0.571 1.00 67.81 98 ASP A CA 1
ATOM 736 C C . ASP A 1 98 ? -15.531 -11.664 -0.375 1.00 67.81 98 ASP A C 1
ATOM 738 O O . ASP A 1 98 ? -14.940 -12.139 -1.342 1.00 67.81 98 ASP A O 1
ATOM 742 N N . ILE A 1 99 ? -15.327 -12.132 0.858 1.00 70.12 99 ILE A N 1
ATOM 743 C CA . ILE A 1 99 ? -14.431 -13.245 1.224 1.00 70.12 99 ILE A CA 1
ATOM 744 C C . ILE A 1 99 ? -15.174 -14.591 1.359 1.00 70.12 99 ILE A C 1
ATOM 746 O O . ILE A 1 99 ? -14.971 -15.357 2.301 1.00 70.12 99 ILE A O 1
ATOM 750 N N . LYS A 1 100 ? -16.063 -14.895 0.401 1.00 71.88 100 LYS A N 1
ATOM 751 C CA . LYS A 1 100 ? -16.958 -16.069 0.456 1.00 71.88 100 LYS A CA 1
ATOM 752 C C . LYS A 1 100 ? -16.203 -17.394 0.693 1.00 71.88 100 LYS A C 1
ATOM 754 O O . LYS A 1 100 ? -15.168 -17.621 0.069 1.00 71.88 100 LYS A O 1
ATOM 759 N N . PRO A 1 101 ? -16.753 -18.299 1.530 1.00 72.81 101 PRO A N 1
ATOM 760 C CA . PRO A 1 101 ? -18.054 -18.214 2.212 1.00 72.81 101 PRO A CA 1
ATOM 761 C C . PRO A 1 101 ? -18.016 -17.435 3.538 1.00 72.81 101 PRO A C 1
ATOM 763 O O . PRO A 1 101 ? -19.033 -17.340 4.218 1.00 72.81 101 PRO A O 1
ATOM 766 N N . GLN A 1 102 ? -16.852 -16.922 3.931 1.00 70.69 102 GLN A N 1
ATOM 767 C CA . GLN A 1 102 ? -16.634 -16.322 5.239 1.00 70.69 102 GLN A CA 1
ATOM 768 C C . GLN A 1 102 ? -17.006 -14.839 5.208 1.00 70.69 102 GLN A C 1
ATOM 770 O O . GLN A 1 102 ? -17.010 -14.200 4.160 1.00 70.69 102 GLN A O 1
ATOM 775 N N . ILE A 1 103 ? -17.359 -14.300 6.368 1.00 74.62 103 ILE A N 1
ATOM 776 C CA . ILE A 1 103 ? -17.572 -12.873 6.596 1.00 74.62 103 ILE A CA 1
ATOM 777 C C . ILE A 1 103 ? -16.903 -12.585 7.938 1.00 74.62 103 ILE A C 1
ATOM 779 O O . ILE A 1 103 ? -17.158 -13.290 8.913 1.00 74.62 103 ILE A O 1
ATOM 783 N N . GLY A 1 104 ? -16.025 -11.588 7.982 1.00 78.19 104 GLY A N 1
ATOM 784 C CA . GLY A 1 104 ? -15.317 -11.175 9.195 1.00 78.19 104 GLY A CA 1
ATOM 785 C C . GLY A 1 104 ? -15.587 -9.707 9.490 1.00 78.19 104 GLY A C 1
ATOM 786 O O . GLY A 1 104 ? -15.829 -8.934 8.568 1.00 78.19 104 GLY A O 1
ATOM 787 N N . GLY A 1 105 ? -15.563 -9.295 10.754 1.00 79.38 105 GLY A N 1
ATOM 788 C CA . GLY A 1 105 ? -15.831 -7.904 11.105 1.00 79.38 105 GLY A CA 1
ATOM 789 C C . GLY A 1 105 ? -15.539 -7.571 12.559 1.00 79.38 105 GLY A C 1
ATOM 790 O O . GLY A 1 105 ? -15.276 -8.456 13.369 1.00 79.38 105 GLY A O 1
ATOM 791 N N . CYS A 1 106 ? -15.607 -6.280 12.864 1.00 80.00 106 CYS A N 1
ATOM 792 C CA . CYS A 1 106 ? -15.466 -5.727 14.204 1.00 80.00 106 CYS A CA 1
ATOM 793 C C . CYS A 1 106 ? -16.652 -4.805 14.482 1.00 80.00 106 CYS A C 1
ATOM 795 O O . CYS A 1 106 ? -17.083 -4.059 13.603 1.00 80.00 106 CYS A O 1
ATOM 797 N N . GLU A 1 107 ? -17.146 -4.812 15.709 1.00 84.31 107 GLU A N 1
ATOM 798 C CA . GLU A 1 107 ? -18.142 -3.858 16.183 1.00 84.31 107 GLU A CA 1
ATOM 799 C C . GLU A 1 107 ? -17.612 -3.231 17.464 1.00 84.31 107 GLU A C 1
ATOM 801 O O . GLU A 1 107 ? -17.063 -3.928 18.319 1.00 84.31 107 GLU A O 1
ATOM 806 N N . ASN A 1 108 ? -17.717 -1.912 17.572 1.00 82.81 108 ASN A N 1
ATOM 807 C CA . ASN A 1 108 ? -17.414 -1.206 18.801 1.00 82.81 108 ASN A CA 1
ATOM 808 C C . ASN A 1 108 ? -18.665 -0.482 19.294 1.00 82.81 108 ASN A C 1
ATOM 810 O O . ASN A 1 108 ? -19.452 0.047 18.516 1.00 82.81 108 ASN A O 1
ATOM 814 N N . THR A 1 109 ? -18.846 -0.463 20.607 1.00 82.75 109 THR A N 1
ATOM 815 C CA . THR A 1 109 ? -19.903 0.291 21.280 1.00 82.75 109 THR A CA 1
ATOM 816 C C . THR A 1 109 ? -19.243 1.174 22.315 1.00 82.75 109 THR A C 1
ATOM 818 O O . THR A 1 109 ? -18.355 0.707 23.032 1.00 82.75 109 THR A O 1
ATOM 821 N N . CYS A 1 110 ? -19.673 2.423 22.439 1.00 82.25 110 CYS A N 1
ATOM 822 C CA 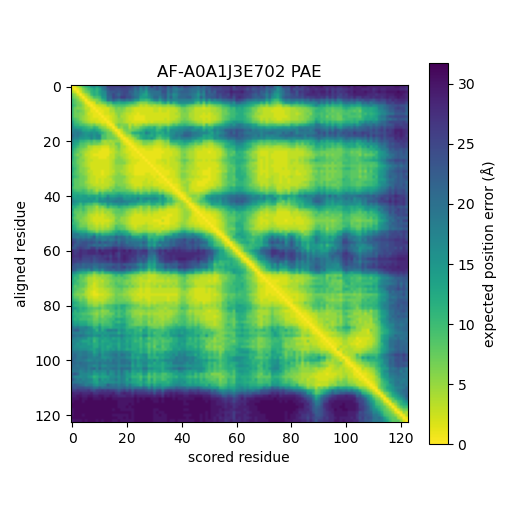. CYS A 1 110 ? -19.262 3.243 23.575 1.00 82.25 110 CYS A CA 1
ATOM 823 C C . CYS A 1 110 ? -20.465 3.832 24.284 1.00 82.25 110 CYS A C 1
ATOM 825 O O . CYS A 1 110 ? -21.484 4.179 23.689 1.00 82.25 110 CYS A O 1
ATOM 827 N N . LEU A 1 111 ? -20.315 3.927 25.598 1.00 81.94 111 LEU A N 1
ATOM 828 C CA . LEU A 1 111 ? -21.305 4.524 26.466 1.00 81.94 111 LEU A CA 1
ATOM 829 C C . LEU A 1 111 ? -21.239 6.038 26.278 1.00 81.94 111 LEU A C 1
ATOM 831 O O . LEU A 1 111 ? -20.186 6.652 26.462 1.00 81.94 111 LEU A O 1
ATOM 835 N N . VAL A 1 112 ? -22.367 6.650 25.922 1.00 72.56 112 VAL A N 1
ATOM 836 C CA . VAL A 1 112 ? -22.522 8.097 26.070 1.00 72.56 112 VAL A CA 1
ATOM 837 C C . VAL A 1 112 ? -22.466 8.356 27.567 1.00 72.56 112 VAL A C 1
ATOM 839 O O . VAL A 1 112 ? -23.324 7.879 28.307 1.00 72.56 112 VAL A O 1
ATOM 842 N N . GLY A 1 113 ? -21.421 9.037 28.027 1.00 59.09 113 GLY A N 1
ATOM 843 C CA . GLY A 1 113 ? -21.239 9.303 29.445 1.00 59.09 113 GLY A CA 1
ATOM 844 C C . GLY A 1 113 ? -22.390 10.142 29.995 1.00 59.09 113 GLY A C 1
ATOM 845 O O . GLY A 1 113 ? -22.320 11.365 29.984 1.00 59.09 113 GLY A O 1
ATOM 846 N N . SER A 1 114 ? -23.419 9.509 30.554 1.00 56.12 114 SER A N 1
ATOM 847 C CA . SER A 1 114 ? -24.057 10.076 31.731 1.00 56.12 114 SER A CA 1
ATOM 848 C C . SER A 1 114 ? -23.050 9.894 32.853 1.00 56.12 114 SER A C 1
ATOM 850 O O . SER A 1 114 ? -22.703 8.764 33.189 1.00 56.12 114 SER A O 1
ATOM 852 N N . SER A 1 115 ? -22.536 10.994 33.388 1.00 56.88 115 SER A N 1
ATOM 853 C CA . SER A 1 115 ? -21.690 11.016 34.576 1.00 56.88 115 SER A CA 1
ATOM 854 C C . SER A 1 115 ? -22.224 10.064 35.653 1.00 56.88 115 SER A C 1
ATOM 856 O O . SER A 1 115 ? -23.148 10.421 36.383 1.00 56.88 115 SER A O 1
ATOM 858 N N . GLN A 1 116 ? -21.637 8.875 35.778 1.00 50.59 116 GLN A N 1
ATOM 859 C CA . GLN A 1 116 ? -21.807 8.033 36.950 1.00 50.59 116 GLN A CA 1
ATOM 860 C C . GLN A 1 116 ? -20.441 7.601 37.462 1.00 50.59 116 GLN A C 1
ATOM 862 O O . GLN A 1 116 ? -19.628 6.982 36.783 1.00 50.59 116 GLN A O 1
ATOM 867 N N . ARG A 1 117 ? -20.194 8.062 38.686 1.00 50.12 117 ARG A N 1
ATOM 868 C CA . ARG A 1 117 ? -19.101 7.659 39.551 1.00 50.12 117 ARG A CA 1
ATOM 869 C C . ARG A 1 117 ? -19.311 6.200 39.954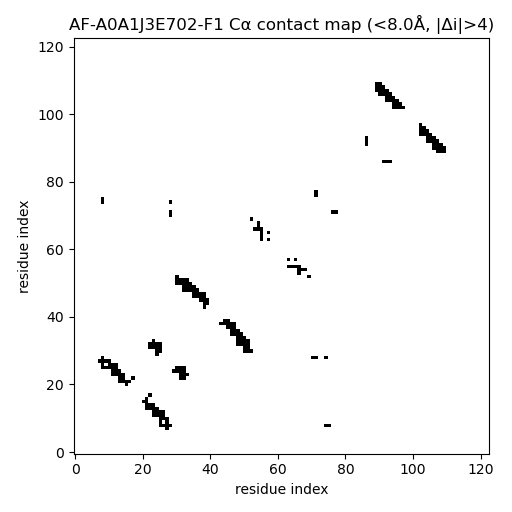 1.00 50.12 117 ARG A C 1
ATOM 871 O O . ARG A 1 117 ? -20.427 5.894 40.360 1.00 50.12 117 ARG A O 1
ATOM 878 N N . ARG A 1 118 ? -18.196 5.456 40.036 1.00 47.22 118 ARG A N 1
ATOM 879 C CA . ARG A 1 118 ? -17.998 4.220 40.827 1.00 47.22 118 ARG A CA 1
ATOM 880 C C . ARG A 1 118 ? -18.800 2.999 40.330 1.00 47.22 118 ARG A C 1
ATOM 882 O O . ARG A 1 118 ? -19.900 3.153 39.836 1.00 47.22 118 ARG A O 1
ATOM 889 N N . ASP A 1 119 ? -18.319 1.762 40.353 1.00 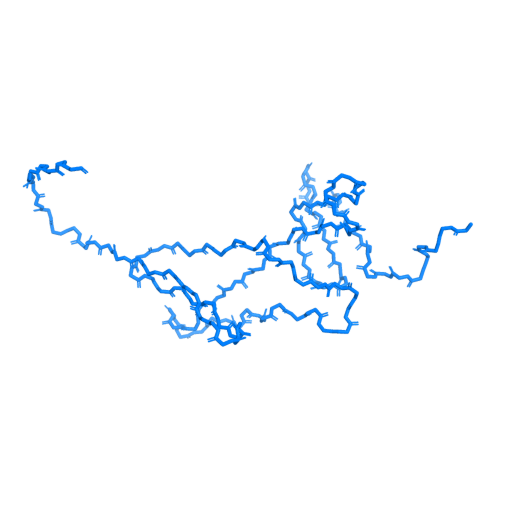47.66 119 ASP A N 1
ATOM 890 C CA . ASP A 1 119 ? -17.186 1.108 41.013 1.00 47.66 119 ASP A CA 1
ATOM 891 C C . ASP A 1 119 ? -16.606 0.039 40.065 1.00 47.66 119 ASP A C 1
ATOM 893 O O . ASP A 1 119 ? -17.267 -0.382 39.115 1.00 47.66 119 ASP A O 1
ATOM 897 N N . GLY A 1 120 ? -15.350 -0.352 40.286 1.00 50.25 120 GLY A N 1
ATOM 898 C CA . GLY A 1 120 ? -14.680 -1.363 39.473 1.00 50.25 120 GLY A CA 1
ATOM 899 C C . GLY A 1 120 ? -15.257 -2.766 39.646 1.00 50.25 120 GLY A C 1
ATOM 900 O O . GLY A 1 120 ? -15.845 -3.078 40.677 1.00 50.25 120 GLY A O 1
ATOM 901 N N . ASP A 1 121 ? -14.991 -3.625 38.665 1.00 40.16 121 ASP A N 1
ATOM 902 C CA . ASP A 1 121 ? -14.809 -5.045 38.932 1.00 40.16 121 ASP A CA 1
ATOM 903 C C . ASP A 1 121 ? -13.800 -5.643 37.946 1.00 40.16 121 ASP A C 1
ATOM 905 O O . ASP A 1 121 ? -13.786 -5.315 36.758 1.00 40.16 121 ASP A O 1
ATOM 909 N N . SER A 1 122 ? -12.907 -6.457 38.498 1.00 35.62 122 SER A N 1
ATOM 910 C CA . SER A 1 122 ? -11.842 -7.181 37.809 1.00 35.62 122 SER A CA 1
ATOM 911 C C . SER A 1 122 ? -12.269 -8.635 37.678 1.00 35.62 122 SER A C 1
ATOM 913 O O . SER A 1 122 ? -12.746 -9.197 38.656 1.00 35.62 122 SER A O 1
ATOM 915 N N . HIS A 1 123 ? -12.031 -9.254 36.525 1.00 35.94 123 HIS A N 1
ATOM 916 C CA . HIS A 1 123 ? -11.812 -10.697 36.411 1.00 35.94 123 HIS A CA 1
ATOM 917 C C . HIS A 1 123 ? -10.709 -10.935 35.382 1.00 35.94 123 HIS A C 1
ATOM 919 O O . HIS A 1 123 ? -10.796 -10.334 34.286 1.00 35.94 123 HIS A O 1
#

Foldseek 3Di:
DPPPDPPLQPDWDFDPVVDPDTFIAGVNQGWTWDDWACDDPPDDNDIDTDTDQDCDDPDPDDDDDHRPDRDCPPPPDDDDPDDDDDDDDAQDKAWDPPPPPDIDIDGHHDDPDPDDDDDDDDD

Organism: Noccaea caerulescens (NCBI:txid107243)

Mean predicted aligned error: 12.79 Å

pLDDT: mean 73.36, std 14.5, range [35.62, 91.25]

Sequence (123 aa):
DCYLNNDKWYQVICNSSSGNNPVPFLPGINKEVVNISLPDHSSSPFGLIRIKNPVTSLGCSNGEELSFALNVRGSPFFLTSNNTLVAVGCNNKALLTDIKPQIGGCENTCLVGSSQRRDGDSH

Solvent-accessible surface area (backbone atoms only — not comparable to full-atom values): 8756 Å² total; per-residue (Å²): 136,83,93,67,87,82,62,60,65,76,44,70,48,61,53,68,88,70,48,100,68,46,65,39,28,30,66,60,77,71,36,46,47,78,46,79,45,75,52,41,99,87,81,36,97,57,63,46,75,42,65,66,73,74,79,65,73,93,81,86,61,101,79,74,75,81,44,71,74,89,77,48,81,94,51,99,58,78,88,71,91,90,72,87,88,84,88,88,81,72,65,42,76,48,74,49,72,94,52,77,96,53,75,52,70,52,76,48,80,64,80,80,79,70,92,71,82,86,78,89,86,87,134

Radius of gyration: 20.41 Å; Cα contacts (8 Å, |Δi|>4): 122; chains: 1; bounding box: 45×37×61 Å

Secondary structure (DSSP, 8-state):
----SS-GGGPPEE-GGG-SSPPEEEGGGTEEEEEEE--BTTTBSS-EEEE------TTSSTT---------TTSS----S-------SSS-EEEE-SSTT--EEEE----------------